Protein AF-A0A3M0WE57-F1 (afdb_monomer_lite)

pLDDT: mean 78.31, std 15.26, range [40.81, 96.88]

Sequence (115 aa):
MTTTAADVRALLAAERKARRISHPLLTYTRSGQLLCNACQLNVREEQSRRLEEEFEVMEELEERIRRLRERREALRAAELRVEHADKVERSATRDEQDADADADEDEDEVDDWYA

Structure (mmCIF, N/CA/C/O backbone):
data_AF-A0A3M0WE57-F1
#
_entry.id   AF-A0A3M0WE57-F1
#
loop_
_atom_site.group_PDB
_atom_site.id
_atom_site.type_symbol
_atom_site.label_atom_id
_atom_site.label_alt_id
_atom_site.label_comp_id
_atom_site.label_asym_id
_atom_site.label_entity_id
_atom_site.label_seq_id
_atom_site.pdbx_PDB_ins_code
_atom_site.Cartn_x
_atom_site.Cartn_y
_atom_site.Cartn_z
_atom_site.occupancy
_atom_site.B_iso_or_equiv
_atom_site.auth_seq_id
_atom_site.auth_comp_id
_atom_site.auth_asym_id
_atom_site.auth_atom_id
_atom_site.pdbx_PDB_model_num
ATOM 1 N N . MET A 1 1 ? -21.266 29.844 29.696 1.00 53.28 1 MET A N 1
ATOM 2 C CA . MET A 1 1 ? -21.439 28.375 29.681 1.00 53.28 1 MET A CA 1
ATOM 3 C C . MET A 1 1 ? -20.056 27.747 29.645 1.00 53.28 1 MET A C 1
ATOM 5 O O . MET A 1 1 ? -19.406 27.806 28.612 1.00 53.28 1 MET A O 1
ATOM 9 N N . THR A 1 2 ? -19.547 27.261 30.776 1.00 64.88 2 THR A N 1
ATOM 10 C CA . THR A 1 2 ? -18.219 26.631 30.857 1.00 64.88 2 THR A CA 1
ATOM 11 C C . THR A 1 2 ? -18.363 25.137 30.573 1.00 64.88 2 THR A C 1
ATOM 13 O O . THR A 1 2 ? -18.788 24.394 31.453 1.00 64.88 2 THR A O 1
ATOM 16 N N . THR A 1 3 ? -18.053 24.691 29.355 1.00 72.19 3 THR A N 1
ATOM 17 C CA . THR A 1 3 ? -17.925 23.256 29.048 1.00 72.19 3 THR A CA 1
ATOM 18 C C . THR A 1 3 ? -16.782 22.692 29.879 1.00 72.19 3 THR A C 1
ATOM 20 O O . THR A 1 3 ? -15.636 23.128 29.739 1.00 72.19 3 THR A O 1
ATOM 23 N N . THR A 1 4 ? -17.084 21.772 30.789 1.00 81.69 4 THR A N 1
ATOM 24 C CA . THR A 1 4 ? -16.070 21.213 31.682 1.00 81.69 4 THR A CA 1
ATOM 25 C C . THR A 1 4 ? -15.252 20.154 30.944 1.00 81.69 4 THR A C 1
ATOM 27 O O . THR A 1 4 ? -15.707 19.548 29.973 1.00 81.69 4 THR A O 1
ATOM 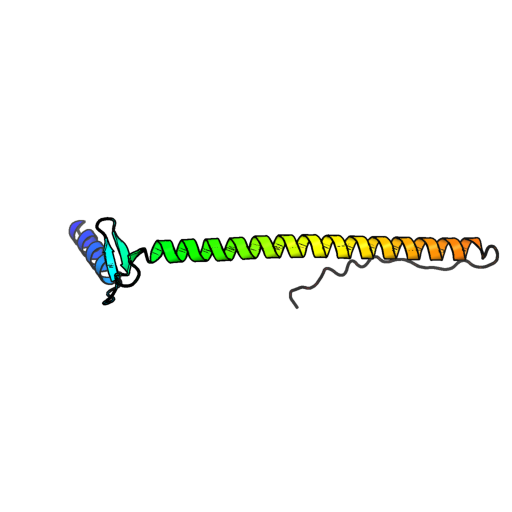30 N N . ALA A 1 5 ? -14.030 19.881 31.405 1.00 76.50 5 ALA A N 1
ATOM 31 C CA . ALA A 1 5 ? -13.189 18.837 30.812 1.00 76.50 5 ALA A CA 1
ATOM 32 C C . ALA A 1 5 ? -13.853 17.440 30.828 1.00 76.50 5 ALA A C 1
ATOM 34 O O . ALA A 1 5 ? -13.487 16.575 30.030 1.00 76.50 5 ALA A O 1
ATOM 35 N N . ALA A 1 6 ? -14.828 17.213 31.715 1.00 80.88 6 ALA A N 1
ATOM 36 C CA . ALA A 1 6 ? -15.631 15.994 31.748 1.00 80.88 6 ALA A CA 1
ATOM 37 C C . ALA A 1 6 ? -16.557 15.881 30.525 1.00 80.88 6 ALA A C 1
ATOM 39 O O . ALA A 1 6 ? -16.608 14.817 29.911 1.00 80.88 6 ALA A O 1
ATOM 40 N N . ASP A 1 7 ? -17.193 16.981 30.116 1.00 86.62 7 ASP A N 1
ATOM 41 C CA . ASP A 1 7 ? -18.079 17.020 28.947 1.00 86.62 7 ASP A CA 1
ATOM 42 C C . ASP A 1 7 ? -17.297 16.763 27.655 1.00 86.62 7 ASP A C 1
ATOM 44 O O . ASP A 1 7 ? -17.711 15.965 26.817 1.00 86.62 7 ASP A O 1
ATOM 48 N N . VAL A 1 8 ? -16.098 17.340 27.528 1.00 90.69 8 VAL A N 1
ATOM 49 C CA . VAL A 1 8 ? -15.209 17.093 26.378 1.00 90.69 8 VAL A CA 1
ATOM 50 C C . VAL A 1 8 ? -14.755 15.632 26.328 1.00 90.69 8 VAL A C 1
ATOM 52 O O . VAL A 1 8 ? -14.769 15.013 25.265 1.00 90.69 8 VAL A O 1
ATOM 55 N N . ARG A 1 9 ? -14.385 15.032 27.468 1.00 89.19 9 ARG A N 1
ATOM 56 C CA . ARG A 1 9 ? -14.006 13.608 27.519 1.00 89.19 9 ARG A CA 1
ATOM 57 C C . ARG A 1 9 ? -15.175 12.689 27.177 1.00 89.19 9 ARG A C 1
ATOM 59 O O . ARG A 1 9 ? -14.966 11.700 26.478 1.00 89.19 9 ARG A O 1
ATOM 66 N N . ALA A 1 10 ? -16.381 13.012 27.641 1.00 88.25 10 ALA A N 1
ATOM 67 C CA . ALA A 1 10 ? -17.588 12.264 27.313 1.00 88.25 10 ALA A CA 1
ATOM 68 C C . ALA A 1 10 ? -17.908 12.352 25.813 1.00 88.25 10 ALA A C 1
ATOM 70 O O . ALA A 1 10 ? -18.176 11.326 25.189 1.00 88.25 10 ALA A O 1
ATOM 71 N N . LEU A 1 11 ? -17.788 13.542 25.218 1.00 87.75 11 LEU A N 1
ATOM 72 C CA . LEU A 1 11 ? -17.968 13.752 23.780 1.00 87.75 11 LEU A CA 1
ATOM 73 C C . LEU A 1 11 ? -16.935 12.982 22.954 1.00 87.75 11 LEU A C 1
ATOM 75 O O . LEU A 1 11 ? -17.310 12.263 22.034 1.00 87.75 11 LEU A O 1
ATOM 79 N N . LEU A 1 12 ? -15.654 13.032 23.323 1.00 89.00 12 LEU A N 1
ATOM 80 C CA . LEU A 1 12 ? -14.605 12.265 22.642 1.00 89.00 12 LEU A CA 1
ATOM 81 C C . LEU A 1 12 ? -14.798 10.749 22.798 1.00 89.00 12 LEU A C 1
ATOM 83 O O . LEU A 1 12 ? -14.524 9.986 21.872 1.00 89.00 12 LEU A O 1
ATOM 87 N N . ALA A 1 13 ? -15.276 10.280 23.955 1.00 86.00 13 ALA A N 1
ATOM 88 C CA . ALA A 1 13 ? -15.601 8.870 24.161 1.00 86.00 13 ALA A CA 1
ATOM 89 C C . ALA A 1 13 ? -16.808 8.433 23.310 1.00 86.00 13 ALA A C 1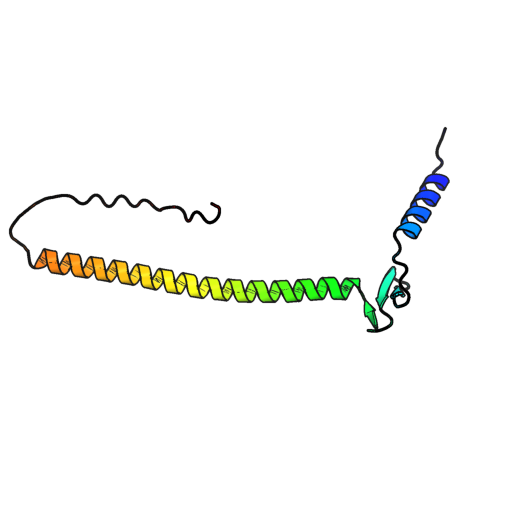
ATOM 91 O O . ALA A 1 13 ? -16.781 7.348 22.721 1.00 86.00 13 ALA A O 1
ATOM 92 N N . ALA A 1 14 ? -17.833 9.283 23.206 1.00 87.00 14 ALA A N 1
ATOM 93 C CA . ALA A 1 14 ? -19.000 9.061 22.359 1.00 87.00 14 ALA A CA 1
ATOM 94 C C . ALA A 1 14 ? -18.621 9.048 20.872 1.00 87.00 14 ALA A C 1
ATOM 96 O O . ALA A 1 14 ? -18.998 8.126 20.153 1.00 87.00 14 ALA A O 1
ATOM 97 N N . GLU A 1 15 ? -17.798 9.998 20.429 1.00 89.88 15 GLU A N 1
ATOM 98 C CA . GLU A 1 15 ? -17.299 10.076 19.057 1.00 89.88 15 GLU A CA 1
ATOM 99 C C . GLU A 1 15 ? -16.460 8.845 18.693 1.00 89.88 15 GLU A C 1
ATOM 101 O O . GLU A 1 15 ? -16.678 8.213 17.658 1.00 89.88 15 GLU A O 1
ATOM 106 N N . ARG A 1 16 ? -15.546 8.428 19.578 1.00 83.31 16 ARG A N 1
ATOM 107 C CA . ARG A 1 16 ? -14.777 7.189 19.393 1.00 83.31 16 ARG A CA 1
ATOM 108 C C . ARG A 1 16 ? -15.677 5.960 19.307 1.00 83.31 16 ARG A C 1
ATOM 110 O O . ARG A 1 16 ? -15.349 5.046 18.560 1.00 83.31 16 ARG A O 1
ATOM 117 N N . LYS A 1 17 ? -16.785 5.909 20.056 1.00 83.88 17 LYS A N 1
ATOM 118 C CA . LYS A 1 17 ? -17.763 4.811 19.990 1.00 83.88 17 LYS A CA 1
ATOM 119 C C . LYS A 1 17 ? -18.564 4.844 18.686 1.00 83.88 17 LYS A C 1
ATOM 121 O O . LYS A 1 17 ? -18.791 3.783 18.117 1.00 83.88 17 LYS A O 1
ATOM 126 N N . ALA A 1 18 ? -18.929 6.030 18.201 1.00 84.38 18 ALA A N 1
ATOM 127 C CA . ALA A 1 18 ? -19.649 6.220 16.942 1.00 84.38 18 ALA A CA 1
ATOM 128 C C . ALA A 1 18 ? -18.805 5.841 15.713 1.00 84.38 18 ALA A C 1
ATOM 130 O O . ALA A 1 18 ? -19.332 5.294 14.753 1.00 84.38 18 ALA A O 1
ATOM 131 N N . ARG A 1 19 ? -17.485 6.071 15.758 1.00 84.50 19 ARG A N 1
ATOM 132 C CA . ARG A 1 19 ? -16.544 5.699 14.684 1.00 84.50 19 ARG A CA 1
ATOM 133 C C . ARG A 1 19 ? -16.114 4.220 14.706 1.00 84.50 19 ARG A C 1
ATOM 135 O O . ARG A 1 19 ? -15.249 3.833 13.922 1.00 84.50 19 ARG A O 1
ATOM 142 N N . ARG A 1 20 ? -16.645 3.386 15.611 1.00 86.44 20 ARG A N 1
ATOM 143 C CA . ARG A 1 20 ? -16.345 1.943 15.611 1.00 86.44 20 ARG A CA 1
ATOM 144 C C . ARG A 1 20 ? -17.105 1.248 14.490 1.00 86.44 20 ARG A C 1
ATOM 146 O O . ARG A 1 20 ? -18.295 1.471 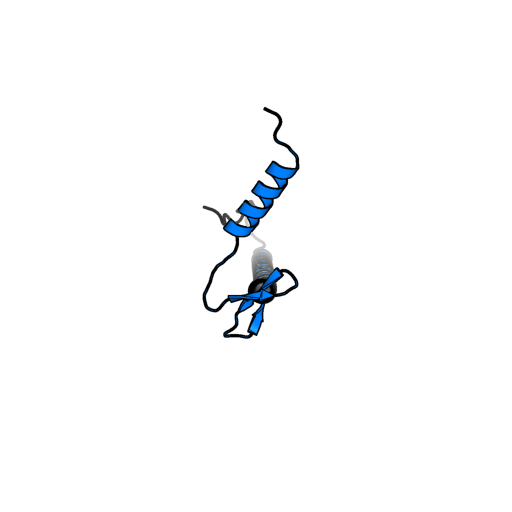14.309 1.00 86.44 20 ARG A O 1
ATOM 153 N N . ILE A 1 21 ? -16.419 0.346 13.798 1.00 84.81 21 ILE A N 1
ATOM 154 C CA . ILE A 1 21 ? -17.039 -0.516 12.793 1.00 84.81 21 ILE A CA 1
ATOM 155 C C . ILE A 1 21 ? -17.718 -1.678 13.530 1.00 84.81 21 ILE A C 1
ATOM 157 O O . ILE A 1 21 ? -17.047 -2.449 14.217 1.00 84.81 21 ILE A O 1
ATOM 161 N N . SER A 1 22 ? -19.043 -1.795 13.413 1.00 82.88 22 SER A N 1
ATOM 162 C CA . SER A 1 22 ? -19.814 -2.938 13.917 1.00 82.88 22 SER A CA 1
ATOM 163 C C . SER A 1 22 ? -20.133 -3.887 12.764 1.00 82.88 22 SER A C 1
ATOM 165 O O . SER A 1 22 ? -21.047 -3.627 11.984 1.00 82.88 22 SER A O 1
ATOM 167 N N . HIS A 1 23 ? -19.383 -4.980 12.647 1.00 85.19 23 HIS A N 1
ATOM 168 C CA . HIS A 1 23 ? -19.622 -6.009 11.635 1.00 85.19 23 HIS A CA 1
ATOM 169 C C . HIS A 1 23 ? -19.653 -7.396 12.302 1.00 85.19 23 HIS A C 1
ATOM 171 O O . HIS A 1 23 ? -18.828 -7.644 13.180 1.00 85.19 23 HIS A O 1
ATOM 177 N N . PRO A 1 24 ? -20.570 -8.309 11.916 1.00 88.00 24 PRO A N 1
ATOM 178 C CA . PRO A 1 24 ? -20.796 -9.591 12.604 1.00 88.00 24 PRO A CA 1
ATOM 179 C C . PRO A 1 24 ? -19.570 -10.511 12.663 1.00 88.00 24 PRO A C 1
ATOM 181 O O . PRO A 1 24 ? -19.444 -11.320 13.576 1.00 88.00 24 PRO A O 1
ATOM 184 N N . LEU A 1 25 ? -18.657 -10.382 11.702 1.00 88.44 25 LEU A N 1
ATOM 185 C CA . LEU A 1 25 ? -17.432 -11.181 11.633 1.00 88.44 25 LEU A CA 1
ATOM 186 C C . LEU A 1 25 ? -16.186 -10.443 12.133 1.00 88.44 25 LEU A C 1
ATOM 188 O O . LEU A 1 25 ? -15.095 -10.986 12.009 1.00 88.44 25 LEU A O 1
ATOM 192 N N . LEU A 1 26 ? -16.303 -9.215 12.648 1.00 90.25 26 LEU A N 1
ATOM 193 C CA . LEU A 1 26 ? -15.148 -8.438 13.101 1.00 90.25 26 LEU A CA 1
ATOM 194 C C . LEU A 1 26 ? -15.193 -8.233 14.613 1.00 90.25 26 LEU A C 1
ATOM 196 O O . LEU A 1 26 ? -16.224 -7.877 15.182 1.00 90.25 26 LEU A O 1
ATOM 200 N N . THR A 1 27 ? -14.047 -8.409 15.262 1.00 88.75 27 THR A N 1
ATOM 201 C CA . THR A 1 27 ? -13.863 -8.164 16.692 1.00 88.75 27 THR A CA 1
ATOM 202 C C . THR A 1 27 ? -12.683 -7.232 16.926 1.00 88.75 27 THR A C 1
ATOM 204 O O . THR A 1 27 ? -11.712 -7.223 16.177 1.00 88.75 27 THR A O 1
ATOM 207 N N . TYR A 1 28 ? -12.770 -6.397 17.961 1.00 87.81 28 TYR A N 1
ATOM 208 C CA . TYR A 1 28 ? -11.635 -5.582 18.387 1.00 87.81 28 TYR A CA 1
ATOM 209 C C . TYR A 1 28 ? -10.783 -6.372 19.382 1.00 87.81 28 TYR A C 1
ATOM 211 O O . TYR A 1 28 ? -11.300 -6.873 20.382 1.00 87.81 28 TYR A O 1
ATOM 219 N N . THR A 1 29 ? -9.477 -6.435 19.143 1.00 87.25 29 THR A N 1
ATOM 220 C CA . THR A 1 29 ? -8.505 -7.010 20.078 1.00 87.25 29 THR A CA 1
ATOM 221 C C . THR A 1 29 ? -8.273 -6.077 21.274 1.00 87.25 29 THR A C 1
ATOM 223 O O . THR A 1 29 ? -8.657 -4.902 21.264 1.00 87.25 29 THR A O 1
ATOM 226 N N . ARG A 1 30 ? -7.599 -6.569 22.324 1.00 84.88 30 ARG A N 1
ATOM 227 C CA . ARG A 1 30 ? -7.252 -5.761 23.513 1.00 84.88 30 ARG A CA 1
ATOM 228 C C . ARG A 1 30 ? -6.355 -4.559 23.178 1.00 84.88 30 ARG A C 1
ATOM 230 O O . ARG A 1 30 ? -6.417 -3.555 23.881 1.00 84.88 30 ARG A O 1
ATOM 237 N N . SER A 1 31 ? -5.567 -4.645 22.105 1.00 83.81 31 SER A N 1
ATOM 238 C CA . SER A 1 31 ? -4.752 -3.549 21.560 1.00 83.81 31 SER A CA 1
ATOM 239 C C . SER A 1 31 ? -5.562 -2.543 20.727 1.00 83.81 31 SER A C 1
ATOM 241 O O . SER A 1 31 ? -5.040 -1.496 20.357 1.00 83.81 31 SER A O 1
ATOM 243 N N . GLY A 1 32 ? -6.842 -2.815 20.449 1.00 83.50 32 GLY A N 1
ATOM 244 C CA . GLY A 1 32 ? -7.709 -1.950 19.648 1.00 83.50 32 GLY A CA 1
ATOM 245 C C . GLY A 1 32 ? -7.588 -2.158 18.135 1.00 83.50 32 GLY A C 1
ATOM 246 O O . GLY A 1 32 ? -8.113 -1.342 17.376 1.00 83.50 32 GLY A O 1
ATOM 247 N N . GLN A 1 33 ? -6.933 -3.233 17.690 1.00 85.06 33 GLN A N 1
ATOM 248 C CA . GLN A 1 33 ? -6.889 -3.631 16.281 1.00 85.06 33 GLN A CA 1
ATOM 249 C C . GLN A 1 33 ? -8.175 -4.380 15.903 1.00 85.06 33 GLN A C 1
ATOM 251 O O . GLN A 1 33 ? -8.778 -5.053 16.738 1.00 85.06 33 GLN A O 1
ATOM 256 N N . LEU A 1 34 ? -8.621 -4.225 14.655 1.00 88.06 34 LEU A N 1
ATOM 257 C CA . LEU A 1 34 ? -9.771 -4.951 14.111 1.00 88.06 34 LEU A CA 1
ATOM 258 C C . LEU A 1 34 ? -9.303 -6.300 13.572 1.00 88.06 34 LEU A C 1
ATOM 260 O O . LEU A 1 34 ? -8.532 -6.331 12.618 1.00 88.06 34 LEU A O 1
ATOM 264 N N . LEU A 1 35 ? -9.799 -7.381 14.158 1.00 89.56 35 LEU A N 1
ATOM 265 C CA . LEU A 1 35 ? -9.564 -8.756 13.745 1.00 89.56 35 LEU A CA 1
ATOM 266 C C . LEU A 1 35 ? -10.806 -9.287 13.024 1.00 89.56 35 LEU A C 1
ATOM 268 O O . LEU A 1 35 ? -11.926 -9.137 13.515 1.00 89.56 35 LEU A O 1
ATOM 272 N N . CYS A 1 36 ? -10.625 -9.927 11.876 1.00 88.56 36 CYS A N 1
ATOM 273 C CA . CYS A 1 36 ? -11.690 -10.679 11.224 1.00 88.56 36 CYS A CA 1
ATOM 274 C C . CYS A 1 36 ? -11.709 -12.112 11.770 1.00 88.56 36 CYS A C 1
ATOM 276 O O . CYS A 1 36 ? -10.731 -12.840 11.655 1.00 88.56 36 CYS A O 1
ATOM 278 N N . ASN A 1 37 ? -12.831 -12.549 12.334 1.00 87.06 37 ASN A N 1
ATOM 279 C CA . ASN A 1 37 ? -12.983 -13.884 12.914 1.00 87.06 37 ASN A CA 1
ATOM 280 C C . ASN A 1 37 ? -12.998 -15.002 11.856 1.00 87.06 37 ASN A C 1
ATOM 282 O O . ASN A 1 37 ? -12.733 -16.151 12.195 1.00 87.06 37 ASN A O 1
ATOM 286 N N . ALA A 1 38 ? -13.323 -14.685 10.597 1.00 88.56 38 ALA A N 1
ATOM 287 C CA . ALA A 1 38 ? -13.387 -15.670 9.516 1.00 88.56 38 ALA A CA 1
ATOM 288 C C . ALA A 1 38 ? -11.993 -16.073 9.007 1.00 88.56 38 ALA A C 1
ATOM 290 O O . ALA A 1 38 ? -11.743 -17.255 8.798 1.00 88.56 38 ALA A O 1
ATOM 291 N N . CYS A 1 39 ? -11.083 -15.107 8.837 1.00 87.44 39 CYS A N 1
ATOM 292 C CA . CYS A 1 39 ? -9.707 -15.353 8.387 1.00 87.44 39 CYS A CA 1
ATOM 293 C C . CYS A 1 39 ? -8.661 -15.275 9.511 1.00 87.44 39 CYS A C 1
ATOM 295 O O . CYS A 1 39 ? -7.507 -15.606 9.277 1.00 87.44 39 CYS A O 1
ATOM 297 N N . GLN A 1 40 ? -9.051 -14.866 10.724 1.00 83.81 40 GLN A N 1
ATOM 298 C CA . GLN A 1 40 ? -8.168 -14.653 11.883 1.00 83.81 40 GLN A CA 1
ATOM 299 C C . GLN A 1 40 ? -7.028 -13.653 11.620 1.00 83.81 40 GLN A C 1
ATOM 301 O O . GLN A 1 40 ? -5.976 -13.719 12.251 1.00 83.81 40 GLN A O 1
ATOM 306 N N . LEU A 1 41 ? -7.250 -12.702 10.709 1.00 83.19 41 LEU A N 1
ATOM 307 C CA . LEU A 1 41 ? -6.276 -11.680 10.329 1.00 83.19 41 LEU A CA 1
ATOM 308 C C . LEU A 1 41 ? -6.686 -10.298 10.834 1.00 83.19 41 LEU A C 1
ATOM 310 O O . LEU A 1 41 ? -7.874 -9.967 10.943 1.00 83.19 41 LEU A O 1
ATOM 314 N N . ASN A 1 42 ? -5.680 -9.476 11.126 1.00 86.56 42 ASN A N 1
ATOM 315 C CA . ASN A 1 42 ? -5.867 -8.069 11.441 1.00 86.56 42 ASN A CA 1
ATOM 316 C C . ASN A 1 42 ? -6.222 -7.312 10.157 1.00 86.56 42 ASN A C 1
ATOM 318 O O . ASN A 1 42 ? -5.384 -7.134 9.278 1.00 86.56 42 ASN A O 1
ATOM 322 N N . VAL A 1 43 ? -7.450 -6.801 10.076 1.00 82.06 43 VAL A N 1
ATOM 323 C CA . VAL A 1 43 ? -7.998 -6.126 8.886 1.00 82.06 43 VAL A CA 1
ATOM 324 C C . VAL A 1 43 ? -7.144 -4.928 8.472 1.00 82.06 43 VAL A C 1
ATOM 326 O O . VAL A 1 43 ? -6.991 -4.658 7.294 1.00 82.06 43 VAL A O 1
ATOM 329 N N . ARG A 1 44 ? -6.553 -4.198 9.425 1.00 75.00 44 ARG A N 1
ATOM 330 C CA . ARG A 1 44 ? -5.666 -3.067 9.100 1.00 75.00 44 ARG A CA 1
ATOM 331 C C . ARG A 1 44 ? -4.303 -3.499 8.561 1.00 75.00 44 ARG A C 1
ATOM 333 O O . ARG A 1 44 ? -3.784 -2.822 7.687 1.00 75.00 44 ARG A O 1
ATOM 340 N N . GLU A 1 45 ? -3.747 -4.586 9.089 1.00 74.44 45 GLU A N 1
ATOM 341 C CA . GLU A 1 45 ? -2.435 -5.095 8.669 1.00 74.44 45 GLU A CA 1
ATOM 342 C C . GLU A 1 45 ? -2.523 -5.792 7.307 1.00 74.44 45 GLU A C 1
ATOM 344 O O . GLU A 1 45 ? -1.600 -5.703 6.511 1.00 74.44 45 GLU A O 1
ATOM 349 N N . GLU A 1 46 ? -3.654 -6.431 6.994 1.00 70.00 46 GLU A N 1
ATOM 350 C CA . GLU A 1 46 ? -3.909 -6.971 5.655 1.00 70.00 46 GLU A CA 1
ATOM 351 C C . GLU A 1 46 ? -3.946 -5.857 4.599 1.00 70.00 46 GLU A C 1
ATOM 353 O O . GLU A 1 46 ? -3.363 -6.008 3.532 1.00 70.00 46 GLU A O 1
ATOM 358 N N . GLN A 1 47 ? -4.592 -4.722 4.897 1.00 73.19 47 GLN A N 1
ATOM 359 C CA . GLN A 1 47 ? -4.634 -3.592 3.964 1.00 73.19 47 GLN A CA 1
ATOM 360 C C . GLN A 1 47 ? -3.249 -2.979 3.744 1.00 73.19 47 GLN A C 1
ATOM 362 O O . GLN A 1 47 ? -2.913 -2.667 2.607 1.00 73.19 47 GLN A O 1
ATOM 367 N N . SER A 1 48 ? -2.438 -2.824 4.798 1.00 78.12 48 SER A N 1
ATOM 368 C CA . SER A 1 48 ? -1.066 -2.329 4.631 1.00 78.12 48 SER A CA 1
ATOM 369 C C . SER A 1 48 ? -0.207 -3.317 3.850 1.00 78.12 48 SER A C 1
ATOM 371 O O . SER A 1 48 ? 0.448 -2.910 2.900 1.00 78.12 48 SER A O 1
ATOM 373 N N . ARG A 1 49 ? -0.285 -4.614 4.172 1.00 80.31 49 ARG A N 1
ATOM 374 C CA . ARG A 1 49 ? 0.488 -5.642 3.469 1.00 80.31 49 ARG A CA 1
ATOM 375 C C . ARG A 1 49 ? 0.107 -5.736 1.994 1.00 80.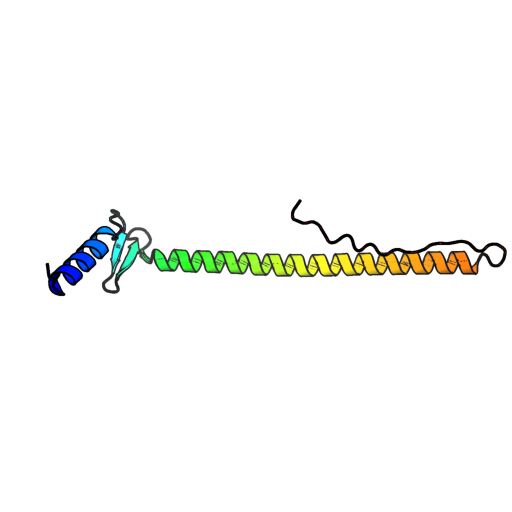31 49 ARG A C 1
ATOM 377 O O . ARG A 1 49 ? 0.977 -5.822 1.145 1.00 80.31 49 ARG A O 1
ATOM 384 N N . ARG A 1 50 ? -1.186 -5.662 1.674 1.00 85.44 50 ARG A N 1
ATOM 385 C CA . ARG A 1 50 ? -1.654 -5.655 0.284 1.00 85.44 50 ARG A CA 1
ATOM 386 C C . ARG A 1 50 ? -1.127 -4.448 -0.497 1.00 85.44 50 ARG A C 1
ATOM 388 O O . ARG A 1 50 ? -0.764 -4.599 -1.654 1.00 85.44 50 ARG A O 1
ATOM 395 N N . LEU A 1 51 ? -1.098 -3.263 0.114 1.00 86.50 51 LEU A N 1
ATOM 396 C CA . LEU A 1 51 ? -0.530 -2.080 -0.535 1.00 86.50 51 LEU A CA 1
ATOM 397 C C . LEU A 1 51 ? 0.971 -2.251 -0.780 1.00 86.50 51 LEU A C 1
ATOM 399 O O . LEU A 1 51 ? 1.436 -1.925 -1.862 1.00 86.50 51 LEU A O 1
ATOM 403 N N . GLU A 1 52 ? 1.713 -2.779 0.195 1.00 87.19 52 GLU A N 1
ATOM 404 C CA . GLU A 1 52 ? 3.142 -3.090 0.045 1.00 87.19 52 GLU A CA 1
ATOM 405 C C . GLU A 1 52 ? 3.384 -4.077 -1.111 1.00 87.19 52 GLU A C 1
ATOM 407 O O . GLU A 1 52 ? 4.201 -3.793 -1.981 1.00 87.19 52 GLU A O 1
ATOM 412 N N . GLU A 1 53 ? 2.600 -5.157 -1.194 1.00 91.94 53 GLU A N 1
ATOM 413 C CA . GLU A 1 53 ? 2.639 -6.116 -2.312 1.00 91.94 53 GLU A CA 1
ATOM 414 C C . GLU A 1 53 ? 2.360 -5.426 -3.671 1.00 91.94 53 GLU A C 1
ATOM 416 O O . GLU A 1 53 ? 3.016 -5.712 -4.671 1.00 91.94 53 GLU A O 1
ATOM 421 N N . GLU A 1 54 ? 1.409 -4.486 -3.729 1.00 93.69 54 GLU A N 1
ATOM 422 C CA . GLU A 1 54 ? 1.114 -3.708 -4.944 1.00 93.69 54 GLU A CA 1
ATOM 423 C C . GLU A 1 54 ? 2.261 -2.738 -5.317 1.00 93.69 54 GLU A C 1
ATOM 425 O O . GLU A 1 54 ? 2.531 -2.542 -6.506 1.00 93.69 54 GLU A O 1
ATOM 430 N N . PHE A 1 55 ? 2.965 -2.160 -4.335 1.00 94.50 55 PHE A N 1
ATOM 431 C CA . PHE A 1 55 ? 4.145 -1.316 -4.570 1.00 94.50 55 PHE A CA 1
ATOM 432 C C . PHE A 1 55 ? 5.332 -2.115 -5.114 1.00 94.50 55 PHE A C 1
ATOM 434 O O . PHE A 1 55 ? 5.952 -1.670 -6.078 1.00 94.50 55 PHE A O 1
ATOM 441 N N . GLU A 1 56 ? 5.603 -3.305 -4.573 1.00 95.38 56 GLU A N 1
ATOM 442 C CA . GLU A 1 56 ? 6.654 -4.198 -5.083 1.00 95.38 56 GLU A CA 1
ATOM 443 C C . GLU A 1 56 ? 6.433 -4.522 -6.573 1.00 95.38 56 GLU A C 1
ATOM 445 O O . GLU A 1 56 ? 7.353 -4.431 -7.387 1.00 95.38 56 GLU A O 1
ATOM 450 N N . VAL A 1 57 ? 5.185 -4.798 -6.969 1.00 94.75 57 VAL A N 1
ATOM 451 C CA . VAL A 1 57 ? 4.830 -5.041 -8.379 1.00 94.75 57 VAL A CA 1
ATOM 452 C C . VAL A 1 57 ? 5.058 -3.802 -9.256 1.00 94.75 57 VAL A C 1
ATOM 454 O O . VAL A 1 57 ? 5.494 -3.934 -10.403 1.00 94.75 57 VAL A O 1
ATOM 457 N N . MET A 1 58 ? 4.776 -2.594 -8.756 1.00 93.31 58 MET A N 1
ATOM 458 C CA . MET A 1 58 ? 5.089 -1.363 -9.494 1.00 93.31 58 MET A CA 1
ATOM 459 C C . MET A 1 58 ? 6.593 -1.186 -9.689 1.00 93.31 58 MET A C 1
ATOM 461 O O . MET A 1 58 ? 7.012 -0.891 -10.807 1.00 93.31 58 MET A O 1
ATOM 465 N N . GLU A 1 59 ? 7.402 -1.413 -8.655 1.00 95.25 59 GLU A N 1
ATOM 466 C CA . GLU A 1 59 ? 8.861 -1.295 -8.745 1.00 95.25 59 GLU A CA 1
ATOM 467 C C . GLU A 1 59 ? 9.439 -2.255 -9.799 1.00 95.25 59 GLU A C 1
ATOM 469 O O . GLU A 1 59 ? 10.239 -1.848 -10.647 1.00 95.25 59 GLU A O 1
ATOM 474 N N . GLU A 1 60 ? 8.967 -3.505 -9.841 1.00 96.06 60 GLU A N 1
ATOM 475 C CA . GLU A 1 60 ? 9.357 -4.470 -10.877 1.00 96.06 60 GLU A CA 1
ATOM 476 C C . GLU A 1 60 ? 8.998 -3.992 -12.296 1.00 96.06 60 GLU A C 1
ATOM 478 O O . GLU A 1 60 ? 9.788 -4.124 -13.245 1.00 96.06 60 GLU A O 1
ATOM 483 N N . LEU A 1 61 ? 7.796 -3.433 -12.464 1.00 96.50 61 LEU A N 1
ATOM 484 C CA . LEU A 1 61 ? 7.342 -2.887 -13.742 1.00 96.50 61 LEU A CA 1
ATOM 485 C C . LEU A 1 61 ? 8.167 -1.666 -14.155 1.00 96.50 61 LEU A C 1
ATOM 487 O O . LEU A 1 61 ? 8.543 -1.555 -15.325 1.00 96.50 61 LEU A O 1
ATOM 491 N N . GLU A 1 62 ? 8.497 -0.782 -13.218 1.00 94.56 62 GLU A N 1
ATOM 492 C CA . GLU A 1 62 ? 9.345 0.385 -13.450 1.00 94.56 62 GLU A CA 1
ATOM 493 C C . GLU A 1 62 ? 10.760 -0.012 -13.871 1.00 94.56 62 GLU A C 1
ATOM 495 O O . GLU A 1 62 ? 11.292 0.539 -14.840 1.00 94.56 62 GLU A O 1
ATOM 500 N N . GLU A 1 63 ? 11.364 -1.009 -13.220 1.00 96.88 63 GLU A N 1
ATOM 501 C CA . GLU A 1 63 ? 12.658 -1.548 -13.641 1.00 96.88 63 GLU A CA 1
ATOM 502 C C . GLU A 1 63 ? 12.607 -2.108 -15.061 1.00 96.88 63 GLU A C 1
ATOM 504 O O . GLU A 1 63 ? 13.511 -1.875 -15.871 1.00 96.88 63 GLU A O 1
ATOM 509 N N . ARG A 1 64 ? 11.543 -2.845 -15.389 1.00 96.81 64 ARG A N 1
ATOM 510 C CA . ARG A 1 64 ? 11.363 -3.396 -16.731 1.00 96.81 64 ARG A CA 1
ATOM 511 C C . ARG A 1 64 ? 11.202 -2.287 -17.769 1.00 96.81 64 ARG A C 1
ATOM 513 O O . ARG A 1 64 ? 11.814 -2.372 -18.834 1.00 96.81 64 ARG A O 1
ATOM 520 N N . ILE A 1 65 ? 10.415 -1.255 -17.470 1.00 95.81 65 ILE A N 1
ATOM 521 C CA . ILE A 1 65 ? 10.239 -0.087 -18.342 1.00 95.81 65 ILE A CA 1
ATOM 522 C C . ILE A 1 65 ? 11.570 0.640 -18.529 1.00 95.81 65 ILE A C 1
ATOM 524 O O . ILE A 1 65 ? 11.906 0.982 -19.661 1.00 95.81 65 ILE A O 1
ATOM 528 N N . ARG A 1 66 ? 12.359 0.815 -17.464 1.00 96.06 66 ARG A N 1
ATOM 529 C CA . ARG A 1 66 ? 13.693 1.427 -17.529 1.00 96.06 66 ARG A CA 1
ATOM 530 C C . ARG A 1 66 ? 14.606 0.673 -18.495 1.00 96.06 66 ARG A C 1
ATOM 532 O O . ARG A 1 66 ? 15.097 1.269 -19.448 1.00 96.06 66 ARG A O 1
ATOM 539 N N . ARG A 1 67 ? 14.719 -0.654 -18.347 1.00 95.75 67 ARG A N 1
ATOM 540 C CA . ARG A 1 67 ? 15.519 -1.504 -19.255 1.00 95.75 67 ARG A CA 1
ATOM 541 C C . ARG A 1 67 ? 15.048 -1.409 -20.710 1.00 95.75 67 ARG A C 1
ATOM 543 O O . ARG A 1 67 ? 15.857 -1.427 -21.634 1.00 95.75 67 ARG A O 1
ATOM 550 N N . LEU A 1 68 ? 13.734 -1.336 -20.935 1.00 95.12 68 LEU A N 1
ATOM 551 C CA . LEU A 1 68 ? 13.173 -1.201 -22.282 1.00 95.12 68 LEU A CA 1
ATOM 552 C C . LEU A 1 68 ? 13.427 0.188 -22.884 1.00 95.12 68 LEU A C 1
ATOM 554 O O . LEU A 1 68 ? 13.724 0.273 -24.075 1.00 95.12 68 LEU A O 1
ATOM 558 N N . ARG A 1 69 ? 13.346 1.258 -22.083 1.00 93.75 69 ARG A N 1
ATOM 559 C CA . ARG A 1 69 ? 13.654 2.632 -22.511 1.00 93.75 69 ARG A CA 1
ATOM 560 C C . ARG A 1 69 ? 15.125 2.785 -22.877 1.00 93.75 69 ARG A C 1
ATOM 562 O O . ARG A 1 69 ? 15.401 3.211 -23.992 1.00 93.75 69 ARG A O 1
ATOM 569 N N . GLU A 1 70 ? 16.034 2.313 -22.028 1.00 95.06 70 GLU A N 1
ATOM 570 C CA . GLU A 1 70 ? 17.477 2.300 -22.308 1.00 95.06 70 GLU A CA 1
ATOM 571 C C . GLU A 1 70 ? 17.787 1.542 -23.606 1.00 95.06 70 GLU A C 1
ATOM 573 O O . GLU A 1 70 ? 18.548 2.009 -24.451 1.00 95.06 70 GLU A O 1
ATOM 578 N N . ARG A 1 71 ? 17.146 0.384 -23.819 1.00 93.56 71 ARG A N 1
ATOM 579 C CA . ARG A 1 71 ? 17.315 -0.384 -25.059 1.00 93.56 71 ARG A CA 1
ATOM 580 C C . ARG A 1 71 ? 16.791 0.369 -26.283 1.00 93.56 71 ARG A C 1
ATOM 582 O O . ARG A 1 71 ? 17.415 0.300 -27.338 1.00 93.56 71 ARG A O 1
ATOM 589 N N . ARG A 1 72 ? 15.661 1.071 -26.163 1.00 94.56 72 ARG A N 1
ATOM 590 C CA . ARG A 1 72 ? 15.104 1.905 -27.240 1.00 94.56 72 ARG A CA 1
ATOM 591 C C . ARG A 1 72 ? 16.027 3.080 -27.561 1.00 94.56 72 ARG A C 1
ATOM 593 O O . ARG A 1 72 ? 16.271 3.344 -28.730 1.00 94.56 72 ARG A O 1
ATOM 600 N N . GLU A 1 73 ? 16.548 3.756 -26.546 1.00 93.00 73 GLU A N 1
ATOM 601 C CA . GLU A 1 73 ? 17.484 4.874 -26.702 1.00 93.00 73 GLU A CA 1
ATOM 602 C C . GLU A 1 73 ? 18.803 4.422 -27.331 1.00 93.00 73 GLU A C 1
ATOM 604 O O . GLU A 1 73 ? 19.284 5.063 -28.259 1.00 93.00 73 GLU A O 1
ATOM 609 N N . ALA A 1 74 ? 19.341 3.272 -26.919 1.00 91.88 74 ALA A N 1
ATOM 610 C CA . ALA A 1 74 ? 20.538 2.699 -27.528 1.00 91.88 74 ALA A CA 1
ATOM 611 C C . ALA A 1 74 ? 20.332 2.350 -29.010 1.00 91.88 74 ALA A C 1
ATOM 613 O O . ALA A 1 74 ? 21.231 2.569 -29.820 1.00 91.88 74 ALA A O 1
ATOM 614 N N . LEU A 1 75 ? 19.155 1.825 -29.372 1.00 91.56 75 LEU A N 1
ATOM 615 C CA . LEU A 1 75 ? 18.814 1.549 -30.768 1.00 91.56 75 LEU A CA 1
ATOM 616 C C . LEU A 1 75 ? 18.670 2.839 -31.581 1.00 91.56 75 LEU A C 1
ATOM 618 O O . LEU A 1 75 ? 19.250 2.909 -32.656 1.00 91.56 75 LEU A O 1
ATOM 622 N N . ARG A 1 76 ? 18.003 3.873 -31.051 1.00 89.31 76 ARG A N 1
ATOM 623 C CA . ARG A 1 76 ? 17.919 5.192 -31.710 1.00 89.31 76 ARG A CA 1
ATOM 624 C C . ARG A 1 76 ? 19.292 5.841 -31.886 1.00 89.31 76 ARG A C 1
ATOM 626 O O . ARG A 1 76 ? 19.607 6.346 -32.953 1.00 89.31 76 ARG A O 1
ATOM 633 N N . ALA A 1 77 ? 20.146 5.785 -30.865 1.00 89.12 77 ALA A N 1
ATOM 634 C CA . ALA A 1 77 ? 21.509 6.302 -30.953 1.00 89.12 77 ALA A CA 1
ATOM 635 C C . ALA A 1 77 ? 22.366 5.512 -31.959 1.00 89.12 77 ALA A C 1
ATOM 637 O O . ALA A 1 77 ? 23.246 6.080 -32.603 1.00 89.12 77 ALA A O 1
ATOM 638 N N . ALA A 1 78 ? 22.139 4.202 -32.093 1.00 88.69 78 ALA A N 1
ATOM 639 C CA . ALA A 1 78 ? 22.798 3.386 -33.107 1.00 88.69 78 ALA A CA 1
ATOM 640 C C . ALA A 1 78 ? 22.288 3.706 -34.521 1.00 88.69 78 ALA A C 1
ATOM 642 O O . ALA A 1 78 ? 23.103 3.797 -35.431 1.00 88.69 78 ALA A O 1
ATOM 643 N N . GLU A 1 79 ? 20.983 3.919 -34.690 1.00 85.69 79 GLU A N 1
ATOM 644 C CA . GLU A 1 79 ? 20.355 4.338 -35.949 1.00 85.69 79 GLU A CA 1
ATOM 645 C C . GLU A 1 79 ? 20.921 5.681 -36.423 1.00 85.69 79 GLU A C 1
ATOM 647 O O . GLU A 1 79 ? 21.485 5.741 -37.512 1.00 85.69 79 GLU A O 1
ATOM 652 N N . LEU A 1 80 ? 20.961 6.692 -35.549 1.00 79.94 80 LEU A N 1
ATOM 653 C CA . LEU A 1 80 ? 21.596 7.988 -35.830 1.00 79.94 80 LEU A CA 1
ATOM 654 C C . LEU A 1 80 ? 23.073 7.851 -36.233 1.00 79.94 80 LEU A C 1
ATOM 656 O O . LEU A 1 80 ? 23.543 8.544 -37.132 1.00 79.94 80 LEU A O 1
ATOM 660 N N . ARG A 1 81 ? 23.832 6.945 -35.598 1.00 77.12 81 ARG A N 1
ATOM 661 C CA . ARG A 1 81 ? 25.237 6.683 -35.970 1.00 77.12 81 ARG A CA 1
ATOM 662 C C . ARG A 1 81 ? 25.371 6.028 -37.344 1.00 77.12 81 ARG A C 1
ATOM 664 O O . ARG A 1 81 ? 26.331 6.332 -38.048 1.00 77.12 81 ARG A O 1
ATOM 671 N N . VAL A 1 82 ? 24.454 5.132 -37.708 1.00 79.88 82 VAL A N 1
ATOM 672 C CA . VAL A 1 82 ? 24.422 4.505 -39.037 1.00 79.88 82 VAL A CA 1
ATOM 673 C C . VAL A 1 82 ? 24.057 5.544 -40.093 1.00 79.88 82 VAL A C 1
ATOM 675 O O . VAL A 1 82 ? 24.775 5.654 -41.079 1.00 79.88 82 VAL A O 1
ATOM 678 N N . GLU A 1 83 ? 23.040 6.373 -39.854 1.00 74.38 83 GLU A N 1
ATOM 679 C CA . GLU A 1 83 ? 22.649 7.462 -40.760 1.00 74.38 83 GLU A CA 1
ATOM 680 C C . GLU A 1 83 ? 23.784 8.474 -40.976 1.00 74.38 83 GLU A C 1
ATOM 682 O O . GLU A 1 83 ? 24.050 8.884 -42.109 1.00 74.38 83 GLU A O 1
ATOM 687 N N . HIS A 1 84 ? 24.516 8.829 -39.913 1.00 71.31 84 HIS A N 1
ATOM 688 C CA . HIS A 1 84 ? 25.700 9.684 -40.022 1.00 71.31 84 HIS A CA 1
ATOM 689 C C . HIS A 1 84 ? 26.821 9.025 -40.840 1.00 71.31 84 HIS A C 1
ATOM 691 O O . HIS A 1 84 ? 27.452 9.692 -41.658 1.00 71.31 84 HIS A O 1
ATOM 697 N N . ALA A 1 85 ? 27.067 7.722 -40.659 1.00 71.38 85 ALA A N 1
ATOM 698 C CA . ALA A 1 85 ? 28.064 6.987 -41.439 1.00 71.38 85 ALA A CA 1
ATOM 699 C C . ALA A 1 85 ? 27.672 6.890 -42.927 1.00 71.38 85 ALA A C 1
ATOM 701 O O . ALA A 1 85 ? 28.505 7.139 -43.796 1.00 71.38 85 ALA A O 1
ATOM 702 N N . ASP A 1 86 ? 26.396 6.629 -43.223 1.00 70.62 86 ASP A N 1
ATOM 703 C CA . ASP A 1 86 ? 25.827 6.603 -44.577 1.00 70.62 86 ASP A CA 1
ATOM 704 C C . ASP A 1 86 ? 25.937 7.966 -45.291 1.00 70.62 86 ASP A C 1
ATOM 706 O O . ASP A 1 86 ? 26.222 8.029 -46.492 1.00 70.62 86 ASP A O 1
ATOM 710 N N . LYS A 1 87 ? 25.729 9.075 -44.561 1.00 69.69 87 LYS A N 1
ATOM 711 C CA . LYS A 1 87 ? 25.869 10.449 -45.083 1.00 69.69 87 LYS A CA 1
ATOM 712 C C . LYS A 1 87 ? 27.339 10.799 -45.353 1.00 69.69 87 LYS A C 1
ATOM 714 O O . LYS A 1 87 ? 27.624 11.424 -46.373 1.00 69.69 87 LYS A O 1
ATOM 719 N N . VAL A 1 88 ? 28.266 10.346 -44.500 1.00 67.69 88 VAL A N 1
ATOM 720 C CA . VAL A 1 88 ? 29.722 10.525 -44.673 1.00 67.69 88 VAL A CA 1
ATOM 721 C C . VAL A 1 88 ? 30.275 9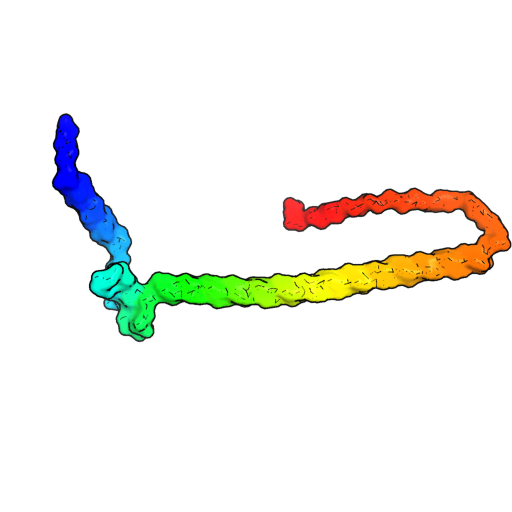.691 -45.837 1.00 67.69 88 VAL A C 1
ATOM 723 O O . VAL A 1 88 ? 31.108 10.183 -46.594 1.00 67.69 88 VAL A O 1
ATOM 726 N N . GLU A 1 89 ? 29.803 8.460 -46.052 1.00 59.56 89 GLU A N 1
ATOM 727 C CA . GLU A 1 89 ? 30.219 7.661 -47.218 1.00 59.56 89 GLU A CA 1
ATOM 728 C C . GLU A 1 89 ? 29.654 8.212 -48.543 1.00 59.56 89 GLU A C 1
ATOM 730 O O . GLU A 1 89 ? 30.338 8.203 -49.573 1.00 59.56 89 GLU A O 1
ATOM 735 N N . ARG A 1 90 ? 28.432 8.767 -48.532 1.00 58.47 90 ARG A N 1
ATOM 736 C CA . ARG A 1 90 ? 27.852 9.454 -49.703 1.00 58.47 90 ARG A CA 1
ATOM 737 C C . ARG A 1 90 ? 28.504 10.801 -50.005 1.00 58.47 90 ARG A C 1
ATOM 739 O O . ARG A 1 90 ? 28.571 11.166 -51.175 1.00 58.47 90 ARG A O 1
ATOM 746 N N . SER A 1 91 ? 29.000 11.529 -49.002 1.00 57.53 91 SER A N 1
ATOM 747 C 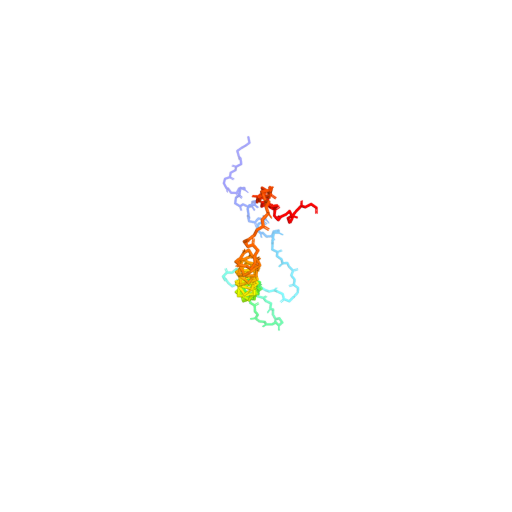CA . SER A 1 91 ? 29.761 12.764 -49.234 1.00 57.53 91 SER A CA 1
ATOM 748 C C . SER A 1 91 ? 31.195 12.483 -49.694 1.00 57.53 91 SER A C 1
ATOM 750 O O . SER A 1 91 ? 31.677 13.164 -50.592 1.00 57.53 91 SER A O 1
ATOM 752 N N . ALA A 1 92 ? 31.843 11.424 -49.191 1.00 58.12 92 ALA A N 1
ATOM 753 C CA . ALA A 1 92 ? 33.185 11.006 -49.623 1.00 58.12 92 ALA A CA 1
ATOM 754 C C . ALA A 1 92 ? 33.242 10.465 -51.067 1.00 58.12 92 ALA A C 1
ATOM 756 O O . ALA A 1 92 ? 34.314 10.393 -51.664 1.00 58.12 92 ALA A O 1
ATOM 757 N N . THR A 1 93 ? 32.100 10.080 -51.645 1.00 55.97 93 THR A N 1
ATOM 758 C CA . THR A 1 93 ? 31.982 9.652 -53.051 1.00 55.97 93 THR A CA 1
ATOM 759 C C . THR A 1 93 ? 31.466 10.757 -53.984 1.00 55.97 93 THR A C 1
ATOM 761 O O . THR A 1 93 ? 31.332 10.521 -55.185 1.00 55.97 93 THR A O 1
ATOM 764 N N . ARG A 1 94 ? 31.222 11.971 -53.464 1.00 51.00 94 ARG A N 1
ATOM 765 C CA . ARG A 1 94 ? 30.696 13.135 -54.196 1.00 51.00 94 ARG A CA 1
ATOM 766 C C . ARG A 1 94 ? 31.589 14.372 -54.006 1.00 51.00 94 ARG A C 1
ATOM 768 O O . ARG A 1 94 ? 31.116 15.457 -53.687 1.00 51.00 94 ARG A O 1
ATOM 775 N N . ASP A 1 95 ? 32.888 14.226 -54.248 1.00 49.00 95 ASP A N 1
ATOM 776 C CA . ASP A 1 95 ? 33.769 15.369 -54.521 1.00 49.00 95 ASP A CA 1
ATOM 777 C C . ASP A 1 95 ? 33.585 15.802 -55.983 1.00 49.00 95 ASP A C 1
ATOM 779 O O . ASP A 1 95 ? 34.378 15.463 -56.853 1.00 49.00 95 ASP A O 1
ATOM 783 N N . GLU A 1 96 ? 32.458 16.465 -56.253 1.00 52.84 96 GLU A N 1
ATOM 784 C CA . GLU A 1 96 ? 32.290 17.543 -57.236 1.00 52.84 96 GLU A CA 1
ATOM 785 C C . GLU A 1 96 ? 30.818 18.004 -57.195 1.00 52.84 96 GLU A C 1
ATOM 787 O O . GLU A 1 96 ? 29.903 17.267 -57.553 1.00 52.84 96 GLU A O 1
ATOM 792 N N . GLN A 1 97 ? 30.632 19.261 -56.781 1.00 48.88 97 GLN A N 1
ATOM 793 C CA . GLN A 1 97 ? 29.422 20.095 -56.845 1.00 48.88 97 GLN A CA 1
ATOM 794 C C . GLN A 1 97 ? 28.444 20.122 -55.650 1.00 48.88 97 GLN A C 1
ATOM 796 O O . GLN A 1 97 ? 27.669 19.201 -55.371 1.00 48.88 97 GLN A O 1
ATOM 801 N N . ASP A 1 98 ? 28.449 21.343 -55.108 1.00 40.81 98 ASP A N 1
ATOM 802 C CA . ASP A 1 98 ? 27.358 22.154 -54.573 1.00 40.81 98 ASP A CA 1
ATOM 803 C C . ASP A 1 98 ? 27.157 22.219 -53.059 1.00 40.81 98 ASP A C 1
ATOM 805 O O . ASP A 1 98 ? 26.873 21.247 -52.364 1.00 40.81 98 ASP A O 1
ATOM 809 N N . ALA A 1 99 ? 27.301 23.462 -52.596 1.00 60.03 99 ALA A N 1
ATOM 810 C CA . ALA A 1 99 ? 26.802 23.976 -51.345 1.00 60.03 99 ALA A CA 1
ATOM 811 C C . ALA A 1 99 ? 25.275 24.043 -51.415 1.00 60.03 99 ALA A C 1
ATOM 813 O O . ALA A 1 99 ? 24.761 24.680 -52.326 1.00 60.03 99 ALA A O 1
ATOM 814 N N . ASP A 1 100 ? 24.573 23.456 -50.449 1.00 50.06 100 ASP A N 1
ATOM 815 C CA . ASP A 1 100 ? 23.456 24.135 -49.794 1.00 50.06 100 ASP A CA 1
ATOM 816 C C . ASP A 1 100 ? 22.978 23.384 -48.545 1.00 50.06 100 ASP A C 1
ATOM 818 O O . ASP A 1 100 ? 23.153 22.175 -48.419 1.00 50.06 100 ASP A O 1
ATOM 822 N N . ALA A 1 101 ? 22.443 24.200 -47.639 1.00 55.62 101 ALA A N 1
ATOM 823 C CA . ALA A 1 101 ? 21.697 23.968 -46.406 1.00 55.62 101 ALA A CA 1
ATOM 824 C C . ALA A 1 101 ? 21.361 22.528 -45.963 1.00 55.62 101 ALA A C 1
ATOM 826 O O . ALA A 1 101 ? 20.728 21.776 -46.689 1.00 55.62 101 ALA A O 1
ATOM 827 N N . ASP A 1 102 ? 21.590 22.252 -44.678 1.00 51.09 102 ASP A N 1
ATOM 828 C CA . ASP A 1 102 ? 20.483 21.831 -43.812 1.00 51.09 102 ASP A CA 1
ATOM 829 C C . ASP A 1 102 ? 20.770 22.302 -42.381 1.00 51.09 102 ASP A C 1
ATOM 831 O O . ASP A 1 102 ? 21.794 21.975 -41.779 1.00 51.09 102 ASP A O 1
ATOM 835 N N . ALA A 1 103 ? 19.898 23.186 -41.896 1.00 58.75 103 ALA A N 1
ATOM 836 C CA . ALA A 1 103 ? 19.826 23.586 -40.505 1.00 58.75 103 ALA A CA 1
ATOM 837 C C . ALA A 1 103 ? 19.059 22.485 -39.773 1.00 58.75 103 ALA A C 1
ATOM 839 O O . ALA A 1 103 ? 17.837 22.417 -39.879 1.00 58.75 103 ALA A O 1
ATOM 840 N N . ASP A 1 104 ? 19.778 21.621 -39.064 1.00 54.19 104 ASP A N 1
ATOM 841 C CA . ASP A 1 104 ? 19.166 20.699 -38.114 1.00 54.19 104 ASP A CA 1
ATOM 842 C C . ASP A 1 104 ? 18.735 21.532 -36.887 1.00 54.19 104 ASP A C 1
ATOM 844 O O . ASP A 1 104 ? 19.486 21.732 -35.932 1.00 54.19 104 ASP A O 1
ATOM 848 N N . GLU A 1 105 ? 17.546 22.136 -36.973 1.00 52.22 105 GLU A N 1
ATOM 849 C CA . GLU A 1 105 ? 16.798 22.602 -35.806 1.00 52.22 105 GLU A CA 1
ATOM 850 C C . GLU A 1 105 ? 16.342 21.357 -35.040 1.00 52.22 105 GLU A C 1
ATOM 852 O O . GLU A 1 105 ? 15.325 20.744 -35.361 1.00 52.22 105 GLU A O 1
ATOM 857 N N . ASP A 1 106 ? 17.130 20.971 -34.036 1.00 50.09 106 ASP A N 1
ATOM 858 C CA . ASP A 1 106 ? 16.728 20.015 -33.007 1.00 50.09 106 ASP A CA 1
ATOM 859 C C . ASP A 1 106 ? 15.588 20.638 -32.175 1.00 50.09 106 ASP A C 1
ATOM 861 O O . ASP A 1 106 ? 15.785 21.162 -31.074 1.00 50.09 106 ASP A O 1
ATOM 865 N N . GLU A 1 107 ? 14.369 20.635 -32.719 1.00 51.06 107 GLU A N 1
ATOM 866 C CA . GLU A 1 107 ? 13.158 20.779 -31.920 1.00 51.06 107 GLU A CA 1
ATOM 867 C C . GLU A 1 107 ? 12.964 19.471 -31.147 1.00 51.06 107 GLU A C 1
ATOM 869 O O . GLU A 1 107 ? 12.301 18.536 -31.598 1.00 51.06 107 GLU A O 1
ATOM 874 N N . ASP A 1 108 ? 13.571 19.402 -29.960 1.00 53.88 108 ASP A N 1
ATOM 875 C CA . ASP A 1 108 ? 13.171 18.464 -28.916 1.00 53.88 108 ASP A CA 1
ATOM 876 C C . ASP A 1 108 ? 11.702 18.760 -28.550 1.00 53.88 108 ASP A C 1
ATOM 878 O O . ASP A 1 108 ? 11.401 19.515 -27.619 1.00 53.88 108 ASP A O 1
ATOM 882 N N . GLU A 1 109 ? 10.775 18.186 -29.322 1.00 56.66 109 GLU A N 1
ATOM 883 C CA . GLU A 1 109 ? 9.351 18.115 -29.020 1.00 56.66 109 GLU A CA 1
ATOM 884 C C . GLU A 1 109 ? 9.211 17.344 -27.705 1.00 56.66 109 GLU A C 1
ATOM 886 O O . GLU A 1 109 ? 9.252 16.113 -27.635 1.00 56.66 109 GLU A O 1
ATOM 891 N N . VAL A 1 110 ? 9.156 18.115 -26.621 1.00 53.62 110 VAL A N 1
ATOM 892 C CA . VAL A 1 110 ? 8.889 17.658 -25.264 1.00 53.62 110 VAL A CA 1
ATOM 893 C C . VAL A 1 110 ? 7.618 16.820 -25.290 1.00 53.62 110 VAL A C 1
ATOM 895 O O . VAL A 1 110 ? 6.533 17.360 -25.473 1.00 53.62 110 VAL A O 1
ATOM 898 N N . ASP A 1 111 ? 7.805 15.509 -25.116 1.00 55.22 111 ASP A N 1
ATOM 899 C CA . ASP A 1 111 ? 6.800 14.450 -24.993 1.00 55.22 111 ASP A CA 1
ATOM 900 C C . ASP A 1 111 ? 5.585 14.952 -24.199 1.00 55.22 111 ASP A C 1
ATOM 902 O O . ASP A 1 111 ? 5.577 14.982 -22.963 1.00 55.22 111 ASP A O 1
ATOM 906 N N . ASP A 1 112 ? 4.572 15.402 -24.938 1.00 59.72 112 ASP A N 1
ATOM 907 C CA . ASP A 1 112 ? 3.309 15.899 -24.417 1.00 59.72 112 ASP A CA 1
ATOM 908 C C . ASP A 1 112 ? 2.465 14.715 -23.954 1.00 59.72 112 ASP A C 1
ATOM 910 O O . ASP A 1 112 ? 1.545 14.226 -24.608 1.00 59.72 112 ASP A O 1
ATOM 914 N N . TRP A 1 113 ? 2.837 14.194 -22.794 1.00 68.81 113 TRP A N 1
ATOM 915 C CA . TRP A 1 113 ? 2.140 13.100 -22.138 1.00 68.81 113 TRP A CA 1
ATOM 916 C C . TRP A 1 113 ? 0.920 13.589 -21.329 1.00 68.81 113 TRP A C 1
ATOM 918 O O . TRP A 1 113 ? 0.477 12.895 -20.414 1.00 68.81 113 TRP A O 1
ATOM 928 N N . TYR A 1 114 ? 0.382 14.784 -21.622 1.00 51.53 114 TYR A N 1
ATOM 929 C CA . TYR A 1 114 ? -0.834 15.320 -20.995 1.00 51.53 114 TYR A CA 1
ATOM 930 C C . TYR A 1 114 ? -1.615 16.322 -21.883 1.00 51.53 114 TYR A C 1
ATOM 932 O O . TYR A 1 114 ? -2.149 17.307 -21.363 1.00 51.53 114 TYR A O 1
ATOM 940 N N . ALA A 1 115 ? -1.762 16.043 -23.184 1.00 57.81 115 ALA A N 1
ATOM 941 C CA . ALA A 1 115 ? -2.846 16.610 -24.006 1.00 57.81 115 ALA A CA 1
ATOM 942 C C . ALA A 1 115 ? -4.005 15.635 -24.230 1.00 57.81 115 ALA A C 1
ATOM 944 O O . ALA A 1 115 ? -3.763 14.419 -24.418 1.00 57.81 115 ALA A O 1
#

Foldseek 3Di:
DDCDPVNVVVVVVVVVVVPDDDDPQWDADPVRFIAGNVVRDGPVVVVVVVVVVVVVVVVVVVVVVVVVVVVVVVVVVVVVVVVVVVVVVVVVVDPDDDDDDDDPPPPPPPPCPDD

Radius of gyration: 33.39 Å; chains: 1; bounding box: 55×44×89 Å

Secondary structure (DSSP, 8-state):
----HHHHHHHHHHHHHHTS---TTEEE-TTSPEEETTTTEEHHHHHHHHHHHHHHHHHHHHHHHHHHHHHHHHHHHHHHHHHHHHHHHHHHT--S----------------TT-